Protein AF-A0A2H5ZRC8-F1 (afdb_monomer)

pLDDT: mean 91.73, std 6.36, range [55.38, 98.12]

Solvent-accessible surface area (backbone atoms only — not comparable to full-atom values): 7165 Å² total; per-residue (Å²): 131,63,89,90,54,80,50,73,69,53,51,44,28,71,77,65,77,42,81,84,64,65,44,69,44,55,41,49,52,28,49,48,40,50,60,70,73,48,54,81,68,90,79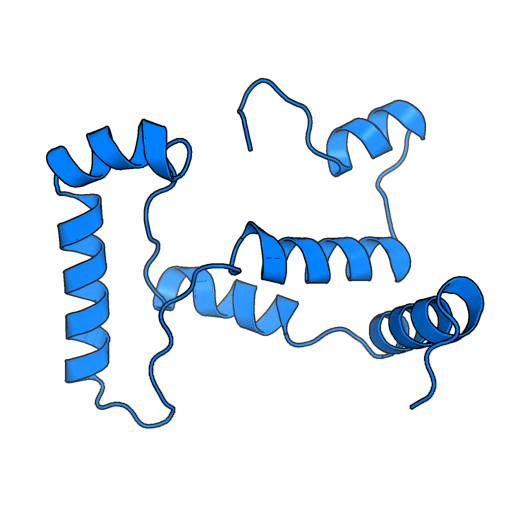,79,66,88,87,62,55,68,70,60,55,49,52,51,40,54,49,46,55,51,50,62,68,32,66,69,51,52,60,51,20,44,76,76,61,68,50,61,70,84,77,45,61,90,81,41,47,70,60,52,56,53,44,76,54,69,53,70,63,27,51,48,50,53,54,47,47,36,36,75,77,64,67,52,84,133

Foldseek 3Di:
DPVPDDDPQRVCCVVPVDGDDDLVVLLVVLVCCCCPVVVDDDDDDPPPPPVVLVVVQVVLVVLQVDPVSQVVCCVVVVRDGDDRCVVCVVVNVSSVDRDPRNVVVVVCCCCPVVVDDD

Mean predicted aligned error: 4.69 Å

Secondary structure (DSSP, 8-state):
--TTSPPHHHHHHHHHSS---HHHHHHHHHHHIIIIISSS-PPPPTT--HHHHHHHHHHHHHHHH-HHHHHHHHHHTSSPPP--HHHHHHHHHHHT---HHHHHHHHHHHHHHH----

Radius of gyration: 18.15 Å; Cα contacts (8 Å, |Δi|>4): 72; chains: 1; bounding box: 45×29×48 Å

Sequence (118 aa):
MVPDLPSVFEVYRELYGSRPAGPRWRAYEAAAALTFTYGLTWWAPEGVPEAALRALYEAVDRIVGDPEFRERAKSVTGGYLLRRGDQVEAGVRKAMRPTLDVKKWIADLLREKYNVRF

Structure (mmCIF, N/CA/C/O backbone):
data_AF-A0A2H5ZRC8-F1
#
_entry.id   AF-A0A2H5ZRC8-F1
#
loop_
_atom_site.group_PDB
_atom_site.id
_atom_site.type_symbol
_atom_site.label_atom_id
_atom_site.label_alt_id
_atom_site.label_comp_id
_atom_site.label_asym_id
_atom_site.label_entity_id
_atom_site.label_seq_id
_atom_site.pdbx_PDB_ins_code
_atom_site.Cartn_x
_atom_site.Cartn_y
_atom_site.Cartn_z
_atom_site.occupancy
_atom_site.B_iso_or_equiv
_atom_site.auth_seq_id
_atom_site.auth_comp_id
_atom_site.auth_asym_id
_atom_site.auth_atom_id
_atom_site.pdbx_PDB_model_num
ATOM 1 N N . MET A 1 1 ? 7.015 6.842 3.096 1.00 55.38 1 MET A N 1
ATOM 2 C CA . MET A 1 1 ? 7.858 6.924 4.298 1.00 55.38 1 MET A CA 1
ATOM 3 C C . MET A 1 1 ? 9.099 7.746 4.015 1.00 55.38 1 MET A C 1
ATOM 5 O O . MET A 1 1 ? 10.014 7.287 3.348 1.00 55.38 1 MET A O 1
ATOM 9 N N . VAL A 1 2 ? 9.091 8.990 4.487 1.00 62.41 2 VAL A N 1
ATOM 10 C CA . VAL A 1 2 ? 10.333 9.744 4.675 1.00 62.41 2 VAL A CA 1
ATOM 11 C C . VAL A 1 2 ? 11.126 8.968 5.737 1.00 62.41 2 VAL A C 1
ATOM 13 O O . VAL A 1 2 ? 10.552 8.753 6.804 1.00 62.41 2 VAL A O 1
ATOM 16 N N . PRO A 1 3 ? 12.345 8.470 5.455 1.00 65.19 3 PRO A N 1
ATOM 17 C CA . PRO A 1 3 ? 13.062 7.548 6.347 1.00 65.19 3 PRO A CA 1
ATOM 18 C C . PRO A 1 3 ? 13.271 8.087 7.765 1.00 65.19 3 PRO A C 1
ATOM 20 O O . PRO A 1 3 ? 13.302 7.313 8.714 1.00 65.19 3 PRO A O 1
ATOM 23 N N . ASP A 1 4 ? 13.360 9.410 7.893 1.00 81.00 4 ASP A N 1
ATOM 24 C CA . ASP A 1 4 ? 13.647 10.094 9.154 1.00 81.00 4 ASP A CA 1
ATOM 25 C C . ASP A 1 4 ? 12.393 10.375 9.997 1.00 81.00 4 ASP A C 1
ATOM 27 O O . ASP A 1 4 ? 12.496 10.882 11.113 1.00 81.00 4 ASP A O 1
ATOM 31 N N . LEU A 1 5 ? 11.197 10.072 9.477 1.00 83.75 5 LEU A N 1
ATOM 32 C CA . LEU A 1 5 ? 9.942 10.255 10.202 1.00 83.75 5 LEU A CA 1
ATOM 33 C C . LEU A 1 5 ? 9.410 8.919 10.725 1.00 83.75 5 LEU A C 1
ATOM 35 O O . LEU A 1 5 ? 9.312 7.959 9.952 1.00 83.75 5 LEU A O 1
ATOM 39 N N . PRO A 1 6 ? 8.979 8.858 11.999 1.00 89.19 6 PRO A N 1
ATOM 40 C CA . PRO A 1 6 ? 8.398 7.645 12.542 1.00 89.19 6 PRO A CA 1
ATOM 41 C C . PRO A 1 6 ? 7.080 7.325 11.833 1.00 89.19 6 PRO A C 1
ATOM 43 O O . PRO A 1 6 ? 6.270 8.194 11.494 1.00 89.19 6 PRO A O 1
ATOM 46 N N . SER A 1 7 ? 6.840 6.039 11.627 1.00 89.31 7 SER A N 1
ATOM 47 C CA . SER A 1 7 ? 5.552 5.531 11.182 1.00 89.31 7 SER A CA 1
ATOM 48 C C . SER A 1 7 ? 4.471 5.769 12.236 1.00 89.31 7 SER A C 1
ATOM 50 O O . SER A 1 7 ? 4.738 5.839 13.435 1.00 89.31 7 SER A O 1
ATOM 52 N N . VAL A 1 8 ? 3.206 5.777 11.810 1.00 91.44 8 VAL A N 1
ATOM 53 C CA . VAL A 1 8 ? 2.069 5.826 12.748 1.00 91.44 8 VAL A CA 1
ATOM 54 C C . VAL A 1 8 ? 2.111 4.662 13.747 1.00 91.44 8 VAL A C 1
ATOM 56 O O . VAL A 1 8 ? 1.721 4.827 14.898 1.00 91.44 8 VAL A O 1
ATOM 59 N N . PHE A 1 9 ? 2.627 3.498 13.339 1.00 92.88 9 PHE A N 1
ATOM 60 C CA . PHE A 1 9 ? 2.826 2.354 14.229 1.00 92.88 9 PHE A CA 1
ATOM 61 C C . PHE A 1 9 ? 3.886 2.629 15.307 1.00 92.88 9 PHE A C 1
ATOM 63 O O . PHE A 1 9 ? 3.692 2.266 16.466 1.00 92.88 9 PHE A O 1
ATOM 70 N N . GLU A 1 10 ? 5.004 3.258 14.944 1.00 93.75 10 GLU A N 1
ATOM 71 C CA . GLU A 1 10 ? 6.067 3.623 15.887 1.00 93.75 10 GLU A CA 1
ATOM 72 C C . GLU A 1 10 ? 5.599 4.686 16.870 1.00 93.75 10 GLU A C 1
ATOM 74 O O . GLU A 1 10 ? 5.705 4.454 18.071 1.00 93.75 10 GLU A O 1
ATOM 79 N N . VAL A 1 11 ? 4.966 5.756 16.379 1.00 95.06 11 VAL A N 1
ATOM 80 C CA . VAL A 1 11 ? 4.377 6.794 17.237 1.00 95.06 11 VAL A CA 1
ATOM 81 C C . VAL A 1 11 ? 3.333 6.195 18.183 1.00 95.06 11 VAL A C 1
ATOM 83 O O . VAL A 1 11 ? 3.317 6.516 19.366 1.00 95.06 11 VAL A O 1
ATOM 86 N N . TYR A 1 12 ? 2.481 5.274 17.712 1.00 95.31 12 TYR A N 1
ATOM 87 C CA . TYR A 1 12 ? 1.514 4.603 18.587 1.00 95.31 12 TYR A CA 1
ATOM 88 C C . TYR A 1 12 ? 2.211 3.825 19.711 1.00 95.31 12 TYR A C 1
ATOM 90 O O . TYR A 1 12 ? 1.809 3.918 20.869 1.00 95.31 12 TYR A O 1
ATOM 98 N N . ARG A 1 13 ? 3.258 3.056 19.392 1.00 96.06 13 ARG A N 1
ATOM 99 C CA . ARG A 1 13 ? 4.002 2.303 20.412 1.00 96.06 13 ARG A CA 1
ATOM 100 C C . ARG A 1 13 ? 4.684 3.220 21.417 1.00 96.06 13 ARG A C 1
ATOM 102 O O . ARG A 1 13 ? 4.681 2.892 22.598 1.00 96.06 13 ARG A O 1
ATOM 109 N N . GLU A 1 14 ? 5.247 4.333 20.960 1.00 95.94 14 GLU A N 1
ATOM 110 C CA . GLU A 1 14 ? 5.887 5.326 21.823 1.00 95.94 14 GLU A CA 1
ATOM 111 C C . GLU A 1 14 ? 4.878 5.959 22.791 1.00 95.94 14 GLU A C 1
ATOM 113 O O . GLU A 1 14 ? 5.132 6.018 23.991 1.00 95.94 14 GLU A O 1
ATOM 118 N N . LEU A 1 15 ? 3.697 6.346 22.297 1.00 96.62 15 LEU A N 1
ATOM 119 C CA . LEU A 1 15 ? 2.666 7.005 23.104 1.00 96.62 15 LEU A CA 1
ATOM 120 C C . LEU A 1 15 ? 1.929 6.064 24.069 1.00 96.62 15 LEU A C 1
ATOM 122 O O . LEU A 1 15 ? 1.513 6.496 25.142 1.00 96.62 15 LEU A O 1
ATOM 126 N N . TYR A 1 16 ? 1.721 4.800 23.689 1.00 95.19 16 TYR A N 1
ATOM 127 C CA . TYR A 1 16 ? 0.843 3.875 24.423 1.00 95.19 16 TYR A CA 1
ATOM 128 C C . TYR A 1 16 ? 1.560 2.656 25.016 1.00 95.19 16 TYR A C 1
ATOM 130 O O . TYR A 1 16 ? 0.908 1.797 25.613 1.00 95.19 16 TYR A O 1
ATOM 138 N N . GLY A 1 17 ? 2.875 2.520 24.816 1.00 96.44 17 GLY A N 1
ATOM 139 C CA . GLY A 1 17 ? 3.684 1.415 25.348 1.00 96.44 17 GLY A CA 1
ATOM 140 C C . GLY A 1 17 ? 3.296 0.020 24.837 1.00 96.44 17 GLY A C 1
ATOM 141 O O . GLY A 1 17 ? 3.762 -0.989 25.360 1.00 96.44 17 GLY A O 1
ATOM 142 N N . SER A 1 18 ? 2.424 -0.069 23.830 1.00 95.38 18 SER A N 1
ATOM 143 C CA . SER A 1 18 ? 1.866 -1.325 23.329 1.00 95.38 18 SER A CA 1
ATOM 144 C C . SER A 1 18 ? 1.668 -1.281 21.818 1.00 95.38 18 SER A C 1
ATOM 146 O O . SER A 1 18 ? 1.580 -0.218 21.203 1.00 95.38 18 SER A O 1
ATOM 148 N N . ARG A 1 19 ? 1.635 -2.459 21.185 1.00 94.81 19 ARG A N 1
ATOM 149 C CA . ARG A 1 19 ? 1.347 -2.551 19.749 1.00 94.81 19 ARG A CA 1
ATOM 150 C C . ARG A 1 19 ? -0.137 -2.246 19.525 1.00 94.81 19 ARG A C 1
ATOM 152 O O . ARG A 1 19 ? -0.966 -2.814 20.238 1.00 94.81 19 ARG A O 1
ATOM 159 N N . PRO A 1 20 ? -0.489 -1.423 18.525 1.00 94.81 20 PRO A N 1
ATOM 160 C CA . PRO A 1 20 ? -1.883 -1.229 18.175 1.00 94.81 20 PRO A CA 1
ATOM 161 C C . PRO A 1 20 ? -2.499 -2.550 17.702 1.00 94.81 20 PRO A C 1
ATOM 163 O O . PRO A 1 20 ? -1.838 -3.383 17.074 1.00 94.81 20 PRO A O 1
ATOM 166 N N . ALA A 1 21 ? -3.772 -2.752 18.029 1.00 93.25 21 ALA A N 1
ATOM 167 C CA . ALA A 1 21 ? -4.482 -3.993 17.760 1.00 93.25 21 ALA A CA 1
ATOM 168 C C . ALA A 1 21 ? -5.981 -3.752 17.528 1.00 93.25 21 ALA A C 1
ATOM 170 O O . ALA A 1 21 ? -6.500 -2.643 17.671 1.00 93.25 21 ALA A O 1
ATOM 171 N N . GLY A 1 22 ? -6.687 -4.827 17.175 1.00 93.69 22 GLY A N 1
ATOM 172 C CA . GLY A 1 22 ? -8.138 -4.823 17.020 1.00 93.69 22 GLY A CA 1
ATOM 173 C C . GLY A 1 22 ? -8.640 -4.245 15.689 1.00 93.69 22 GLY A C 1
ATOM 174 O O . GLY A 1 22 ? -7.850 -3.883 14.810 1.00 93.69 22 GLY A O 1
ATOM 175 N N . PRO A 1 23 ? -9.972 -4.179 15.516 1.00 93.19 23 PRO A N 1
ATOM 176 C CA . PRO A 1 23 ? -10.604 -3.818 14.247 1.00 93.19 23 PRO A CA 1
ATOM 177 C C . PRO A 1 23 ? -10.274 -2.394 13.794 1.00 93.19 23 PRO A C 1
ATOM 179 O O . PRO A 1 23 ? -10.082 -2.174 12.604 1.00 93.19 23 PRO A O 1
ATOM 182 N N . ARG A 1 24 ? -10.131 -1.442 14.726 1.00 92.44 24 ARG A N 1
ATOM 183 C CA . ARG A 1 24 ? -9.756 -0.054 14.415 1.00 92.44 24 ARG A CA 1
ATOM 184 C C . ARG A 1 24 ? -8.373 0.045 13.774 1.00 92.44 24 ARG A C 1
ATOM 186 O O . ARG A 1 24 ? -8.220 0.729 12.768 1.00 92.44 24 ARG A O 1
ATOM 193 N N . TRP A 1 25 ? -7.375 -0.629 14.348 1.00 94.75 25 TRP A N 1
ATOM 194 C CA . TRP A 1 25 ? -6.028 -0.634 13.779 1.00 94.75 25 TRP A CA 1
ATOM 195 C C . TRP A 1 25 ? -6.006 -1.334 12.421 1.00 94.75 25 TRP A C 1
ATOM 197 O O . TRP A 1 25 ? -5.501 -0.774 11.455 1.00 94.75 25 TRP A O 1
ATOM 207 N N . ARG A 1 26 ? -6.650 -2.503 12.313 1.00 93.12 26 ARG A N 1
ATOM 208 C CA . ARG A 1 26 ? -6.755 -3.225 11.036 1.00 93.12 26 ARG A CA 1
ATOM 209 C C . ARG A 1 26 ? -7.472 -2.417 9.952 1.00 93.12 26 ARG A C 1
ATOM 211 O O . ARG A 1 26 ? -7.091 -2.494 8.788 1.00 93.12 26 ARG A O 1
ATOM 218 N N . ALA A 1 27 ? -8.487 -1.633 10.315 1.00 92.00 27 ALA A N 1
ATOM 219 C CA . ALA A 1 27 ? -9.158 -0.727 9.390 1.00 92.00 27 ALA A CA 1
ATOM 220 C C . ALA A 1 27 ? -8.229 0.398 8.915 1.00 92.00 27 ALA A C 1
ATOM 222 O O . ALA A 1 27 ? -8.194 0.693 7.722 1.00 92.00 27 ALA A O 1
ATOM 223 N N . TYR A 1 28 ? -7.447 0.988 9.827 1.00 92.12 28 TYR A N 1
ATOM 224 C CA . TYR A 1 28 ? -6.416 1.964 9.475 1.00 92.12 28 TYR A CA 1
ATOM 225 C C . TYR A 1 28 ? -5.365 1.362 8.530 1.00 92.12 28 TYR A C 1
ATOM 227 O O . TYR A 1 28 ? -5.077 1.961 7.499 1.00 92.12 28 TYR A O 1
ATOM 235 N N . GLU A 1 29 ? -4.839 0.170 8.826 1.00 90.75 29 GLU A N 1
ATOM 236 C CA . GLU A 1 29 ? -3.862 -0.513 7.968 1.00 90.75 29 GLU A CA 1
ATOM 237 C C . GLU A 1 29 ? -4.420 -0.791 6.570 1.00 90.75 29 GLU A C 1
ATOM 239 O O . GLU A 1 29 ? -3.743 -0.533 5.576 1.00 90.75 29 GLU A O 1
ATOM 244 N N . ALA A 1 30 ? -5.659 -1.287 6.481 1.00 89.06 30 ALA A N 1
ATOM 245 C CA . ALA A 1 30 ? -6.312 -1.549 5.202 1.00 89.06 30 ALA A CA 1
ATOM 246 C C . ALA A 1 30 ? -6.491 -0.259 4.389 1.00 89.06 30 ALA A C 1
ATOM 248 O O . ALA A 1 30 ? -6.131 -0.222 3.213 1.00 89.06 30 ALA A O 1
ATOM 249 N N . ALA A 1 31 ? -6.982 0.812 5.021 1.00 87.88 31 ALA A N 1
ATOM 250 C CA . ALA A 1 31 ? -7.132 2.108 4.370 1.00 87.88 31 ALA A CA 1
ATOM 251 C C . ALA A 1 31 ? -5.776 2.658 3.908 1.00 87.88 31 ALA A C 1
ATOM 253 O O . ALA A 1 31 ? -5.631 2.998 2.740 1.00 87.88 31 ALA A O 1
ATOM 254 N N . ALA A 1 32 ? -4.766 2.676 4.782 1.00 89.12 32 ALA A N 1
ATOM 255 C CA . ALA A 1 32 ? -3.438 3.186 4.459 1.00 89.12 32 ALA A CA 1
ATOM 256 C C . ALA A 1 32 ? -2.753 2.385 3.340 1.00 89.12 32 ALA A C 1
ATOM 258 O O . ALA A 1 32 ? -2.092 2.963 2.475 1.00 89.12 32 ALA A O 1
ATOM 259 N N . ALA A 1 33 ? -2.935 1.062 3.314 1.00 88.06 33 ALA A N 1
ATOM 260 C CA . ALA A 1 33 ? -2.449 0.229 2.222 1.00 88.06 33 ALA A CA 1
ATOM 261 C C . ALA A 1 33 ? -3.095 0.639 0.890 1.00 88.06 33 ALA A C 1
ATOM 263 O O . ALA A 1 33 ? -2.385 0.871 -0.085 1.00 88.06 33 ALA A O 1
ATOM 264 N N . LEU A 1 34 ? -4.421 0.784 0.846 1.00 85.38 34 LEU A N 1
ATOM 265 C CA . LEU A 1 34 ? -5.141 1.102 -0.390 1.00 85.38 34 LEU A CA 1
ATOM 266 C C . LEU A 1 34 ? -4.941 2.548 -0.859 1.00 85.38 34 LEU A C 1
ATOM 268 O O . LEU A 1 34 ? -4.897 2.775 -2.062 1.00 85.38 34 LEU A O 1
ATOM 272 N N . THR A 1 35 ? -4.792 3.515 0.048 1.00 84.69 35 THR A N 1
ATOM 273 C CA . THR A 1 35 ? -4.665 4.934 -0.324 1.00 84.69 35 THR A CA 1
ATOM 274 C C . THR A 1 35 ? -3.225 5.377 -0.546 1.00 84.69 35 THR A C 1
ATOM 276 O O . THR A 1 35 ? -2.973 6.149 -1.466 1.00 84.69 35 THR A O 1
ATOM 279 N N . PHE A 1 36 ? -2.269 4.893 0.254 1.00 83.00 36 PHE A N 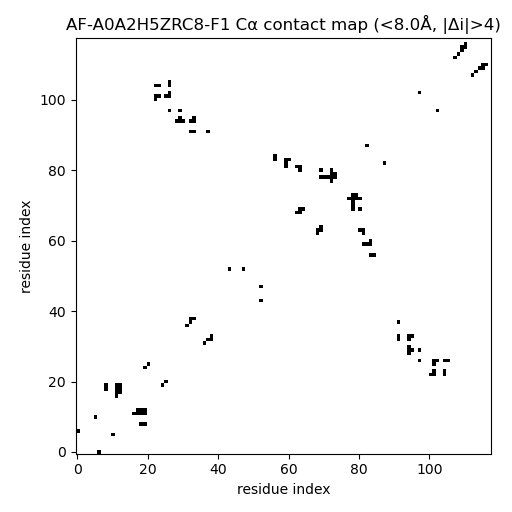1
ATOM 280 C CA . PHE A 1 36 ? -0.870 5.328 0.161 1.00 83.00 36 PHE A CA 1
ATOM 281 C C . PHE A 1 36 ? 0.031 4.314 -0.534 1.00 83.00 36 PHE A C 1
ATOM 283 O O . PHE A 1 36 ? 0.905 4.709 -1.298 1.00 83.00 36 PHE A O 1
ATOM 290 N N . THR A 1 37 ? -0.147 3.015 -0.274 1.00 84.62 37 THR A N 1
ATOM 291 C CA . THR A 1 37 ? 0.754 1.992 -0.843 1.00 84.62 37 THR A CA 1
ATOM 292 C C . THR A 1 37 ? 0.331 1.593 -2.253 1.00 84.62 37 THR A C 1
ATOM 294 O O . THR A 1 37 ? 1.180 1.416 -3.120 1.00 84.62 37 THR A O 1
ATOM 297 N N . TYR A 1 38 ? -0.977 1.470 -2.481 1.00 87.81 38 TYR A N 1
ATOM 298 C CA . TYR A 1 38 ? -1.561 0.998 -3.738 1.00 87.81 38 TYR A CA 1
ATOM 299 C C . TYR A 1 38 ? -2.470 2.038 -4.409 1.00 87.81 38 TYR A C 1
ATOM 301 O O . TYR A 1 38 ? -3.143 1.719 -5.388 1.00 87.81 38 TYR A O 1
ATOM 309 N N . GLY A 1 39 ? -2.481 3.281 -3.915 1.00 83.94 39 GLY A N 1
ATOM 310 C CA . GLY A 1 39 ? -3.351 4.345 -4.432 1.00 83.94 39 GLY A CA 1
ATOM 311 C C . GLY A 1 39 ? -3.059 4.727 -5.885 1.00 83.94 39 GLY A C 1
ATOM 312 O O . GLY A 1 39 ? -3.946 5.201 -6.587 1.00 83.94 39 GLY A O 1
ATOM 313 N N . LEU A 1 40 ? -1.836 4.464 -6.353 1.00 87.62 40 LEU A N 1
ATOM 314 C CA . LEU A 1 40 ? -1.416 4.618 -7.744 1.00 87.62 40 LEU A CA 1
ATOM 315 C C . LEU A 1 40 ? -0.999 3.249 -8.286 1.00 87.62 40 LEU A C 1
ATOM 317 O O . LEU A 1 40 ? 0.149 2.836 -8.139 1.00 87.62 40 LEU A O 1
ATOM 321 N N . THR A 1 41 ? -1.951 2.536 -8.886 1.00 89.25 41 THR A N 1
ATOM 322 C CA . THR A 1 41 ? -1.738 1.186 -9.423 1.00 89.25 41 THR A CA 1
ATOM 323 C C . THR A 1 41 ? -2.247 1.102 -10.857 1.00 89.25 41 THR A C 1
ATOM 325 O O . THR A 1 41 ? -3.339 1.579 -11.164 1.00 89.25 41 THR A O 1
ATOM 328 N N . TRP A 1 42 ? -1.470 0.464 -11.733 1.00 91.19 42 TRP A N 1
ATOM 329 C CA . TRP A 1 42 ? -1.948 0.037 -13.046 1.00 91.19 42 TRP A CA 1
ATOM 330 C C . TRP A 1 42 ? -2.630 -1.319 -12.922 1.00 91.19 42 TRP A C 1
ATOM 332 O O . TRP A 1 42 ? -2.020 -2.290 -12.476 1.00 91.19 42 TRP A O 1
ATOM 342 N N . TRP A 1 43 ? -3.897 -1.377 -13.319 1.00 90.62 43 TRP A N 1
ATOM 343 C CA . TRP A 1 43 ? -4.697 -2.593 -13.263 1.00 90.62 43 TRP A CA 1
ATOM 344 C C . TRP A 1 43 ? -4.807 -3.213 -14.650 1.00 90.62 43 TRP A C 1
ATOM 346 O O . TRP A 1 43 ? -5.147 -2.529 -15.614 1.00 90.62 43 TRP A O 1
ATOM 356 N N . ALA A 1 44 ? -4.554 -4.516 -14.736 1.00 92.31 44 ALA A N 1
ATOM 357 C CA . ALA A 1 44 ? -4.931 -5.307 -15.896 1.00 92.31 44 ALA A CA 1
ATOM 358 C C . ALA A 1 44 ? -6.329 -5.909 -15.665 1.00 92.31 44 ALA A C 1
ATOM 360 O O . ALA A 1 44 ? -6.640 -6.289 -14.530 1.00 92.31 44 ALA A O 1
ATOM 361 N N . PRO A 1 45 ? -7.179 -5.996 -16.702 1.00 92.56 45 PRO A N 1
ATOM 362 C CA . PRO A 1 45 ? -8.477 -6.643 -16.580 1.00 92.56 45 PRO A CA 1
ATOM 363 C C . PRO A 1 45 ? -8.321 -8.143 -16.314 1.00 92.56 45 PRO A C 1
ATOM 365 O O . PRO A 1 45 ? -7.319 -8.769 -16.675 1.00 92.56 45 PRO A O 1
ATOM 368 N N . GLU A 1 46 ? -9.349 -8.730 -15.709 1.00 91.94 46 GLU A N 1
ATOM 369 C CA . GLU A 1 46 ? -9.445 -10.180 -15.578 1.00 91.94 46 GLU A CA 1
ATOM 370 C C . GLU A 1 46 ? -9.432 -10.848 -16.963 1.00 91.94 46 GLU A C 1
ATOM 372 O O . GLU A 1 46 ? -10.010 -10.336 -17.921 1.00 91.94 46 GLU A O 1
ATOM 377 N N . GLY A 1 47 ? -8.737 -11.982 -17.077 1.00 93.88 47 GLY A N 1
ATOM 378 C CA . GLY A 1 47 ? -8.618 -12.720 -18.337 1.00 93.88 47 GLY A CA 1
ATOM 379 C C . GLY A 1 47 ? -7.621 -12.138 -19.344 1.00 93.88 47 GLY A C 1
ATOM 380 O O . GLY A 1 47 ? -7.563 -12.624 -20.473 1.00 93.88 47 GLY A O 1
ATOM 381 N N . VAL A 1 48 ? -6.820 -11.129 -18.968 1.00 94.88 48 VAL A N 1
ATOM 382 C CA . VAL A 1 48 ? -5.724 -10.642 -19.821 1.00 94.88 48 VAL A CA 1
ATOM 383 C C . VAL A 1 48 ? -4.802 -11.808 -20.230 1.00 94.88 48 VAL A C 1
ATOM 385 O O . VAL A 1 48 ? -4.445 -12.628 -19.377 1.00 94.88 48 VAL A O 1
ATOM 388 N N . PRO A 1 49 ? -4.389 -11.915 -21.509 1.00 97.31 49 PRO A N 1
ATOM 389 C CA . PRO A 1 49 ? -3.453 -12.953 -21.921 1.00 97.31 49 PRO A CA 1
ATOM 390 C C . PRO A 1 49 ? -2.150 -12.882 -21.121 1.00 97.31 49 PRO A C 1
ATOM 392 O O . PRO A 1 49 ? -1.591 -11.801 -20.929 1.00 97.31 49 PRO A O 1
ATOM 395 N N . GLU A 1 50 ? -1.617 -14.036 -20.716 1.00 95.62 50 GLU A N 1
ATOM 396 C CA . GLU A 1 50 ? -0.388 -14.118 -19.911 1.00 95.62 50 GLU A CA 1
ATOM 397 C C . GLU A 1 50 ? 0.790 -13.380 -20.570 1.00 95.62 50 GLU A C 1
ATOM 399 O O . GLU A 1 50 ? 1.577 -12.718 -19.897 1.00 95.62 50 GLU A O 1
ATOM 404 N N . ALA A 1 51 ? 0.884 -13.429 -21.902 1.00 96.88 51 ALA A N 1
ATOM 405 C CA . ALA A 1 51 ? 1.897 -12.697 -22.659 1.00 96.88 51 ALA A CA 1
ATOM 406 C C . ALA A 1 51 ? 1.790 -11.170 -22.481 1.00 96.88 51 ALA A C 1
ATOM 408 O O . ALA A 1 51 ? 2.808 -10.500 -22.331 1.00 96.88 51 ALA A O 1
ATOM 409 N N . ALA A 1 52 ? 0.574 -10.619 -22.443 1.00 96.25 52 ALA A N 1
ATOM 410 C CA . ALA A 1 52 ? 0.364 -9.193 -22.210 1.00 96.25 52 ALA A CA 1
ATOM 411 C C . ALA A 1 52 ? 0.669 -8.807 -20.752 1.00 96.25 52 ALA A C 1
ATOM 413 O O . ALA A 1 52 ? 1.254 -7.753 -20.506 1.00 96.25 52 ALA A O 1
ATOM 414 N N . LEU A 1 53 ? 0.351 -9.681 -19.788 1.00 95.62 53 LEU A N 1
ATOM 415 C CA . LEU A 1 53 ? 0.722 -9.468 -18.387 1.00 95.62 53 LEU A CA 1
ATOM 416 C C . LEU A 1 53 ? 2.248 -9.474 -18.197 1.00 95.62 53 LEU A C 1
ATOM 418 O O . LEU A 1 53 ? 2.788 -8.591 -17.531 1.00 95.62 53 LEU A O 1
ATOM 422 N N . ARG A 1 54 ? 2.954 -10.409 -18.848 1.00 96.31 54 ARG A N 1
ATOM 423 C CA . ARG A 1 54 ? 4.425 -10.436 -18.879 1.00 96.31 54 ARG A CA 1
ATOM 424 C C . ARG A 1 54 ? 5.014 -9.166 -19.490 1.00 96.31 54 ARG A C 1
ATOM 426 O O . ARG A 1 54 ? 5.925 -8.590 -18.906 1.00 96.31 54 ARG A O 1
ATOM 433 N N . ALA A 1 55 ? 4.453 -8.673 -20.594 1.00 96.62 55 ALA A N 1
ATOM 434 C CA . ALA A 1 55 ? 4.910 -7.426 -21.205 1.00 96.62 55 ALA A CA 1
ATOM 435 C C . ALA A 1 55 ? 4.768 -6.218 -20.256 1.00 96.62 55 ALA A C 1
ATOM 437 O O . ALA A 1 55 ? 5.641 -5.349 -20.227 1.00 96.62 55 ALA A O 1
ATOM 438 N N . LEU A 1 56 ? 3.704 -6.172 -19.442 1.00 95.62 56 LEU A N 1
ATOM 439 C CA . LEU A 1 56 ? 3.527 -5.132 -18.424 1.00 95.62 56 LEU A CA 1
ATOM 440 C C . LEU A 1 56 ? 4.583 -5.238 -17.311 1.00 95.62 56 LEU A C 1
ATOM 442 O O . LEU A 1 56 ? 5.129 -4.223 -16.882 1.00 95.62 56 LEU A O 1
ATOM 446 N N . TYR A 1 57 ? 4.908 -6.454 -16.870 1.00 96.3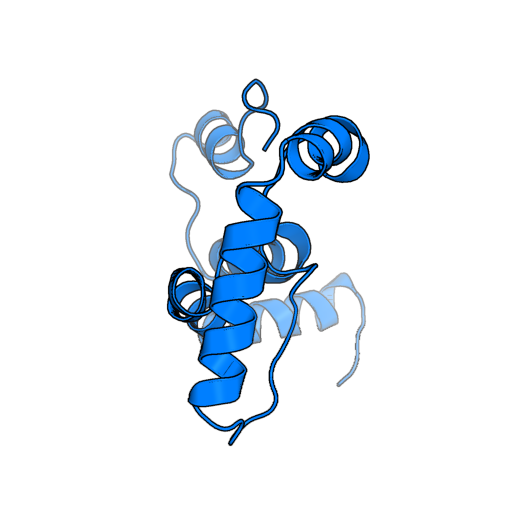8 57 TYR A N 1
ATOM 447 C CA . TYR A 1 57 ? 5.967 -6.711 -15.888 1.00 96.38 57 TYR A CA 1
ATOM 448 C C . TYR A 1 57 ? 7.345 -6.282 -16.398 1.00 96.38 57 TYR A C 1
ATOM 450 O O . TYR A 1 57 ? 8.053 -5.552 -15.708 1.00 96.38 57 TYR A O 1
ATOM 458 N N . GLU A 1 58 ? 7.686 -6.640 -17.633 1.00 97.50 58 GLU A N 1
ATOM 459 C CA . GLU A 1 58 ? 8.930 -6.217 -18.282 1.00 97.50 58 GLU A CA 1
ATOM 460 C C . GLU A 1 58 ? 8.994 -4.699 -18.490 1.00 97.50 58 GLU A C 1
ATOM 462 O O . GLU A 1 58 ? 10.068 -4.101 -18.425 1.00 97.50 58 GLU A O 1
ATOM 467 N N . ALA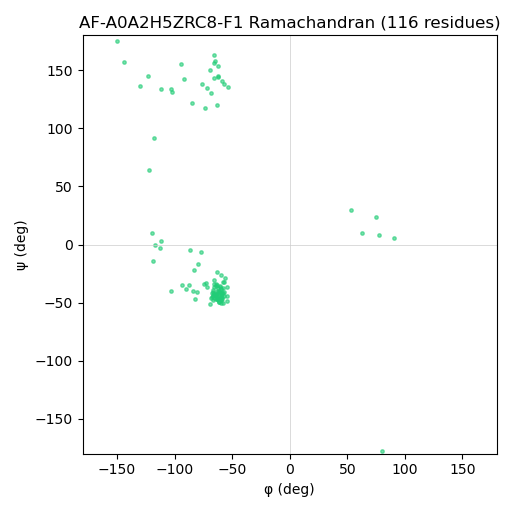 A 1 59 ? 7.858 -4.048 -18.758 1.00 96.88 59 ALA A N 1
ATOM 468 C CA . ALA A 1 59 ? 7.793 -2.593 -18.837 1.00 96.88 59 ALA A CA 1
ATOM 469 C C . ALA A 1 59 ? 8.092 -1.948 -17.478 1.00 96.88 59 ALA A C 1
ATOM 471 O O . ALA A 1 59 ? 8.878 -1.005 -17.422 1.00 96.88 59 ALA A O 1
ATOM 472 N N . VAL A 1 60 ? 7.528 -2.478 -16.387 1.00 96.75 60 VAL A N 1
ATOM 473 C CA . VAL A 1 60 ? 7.843 -2.018 -15.027 1.00 96.75 60 VAL A CA 1
ATOM 474 C C . VAL A 1 60 ? 9.334 -2.180 -14.731 1.00 96.75 60 VAL A C 1
ATOM 476 O O . VAL A 1 60 ? 9.956 -1.217 -14.289 1.00 96.75 60 VAL A O 1
ATOM 479 N N . ASP A 1 61 ? 9.927 -3.336 -15.036 1.00 97.75 61 ASP A N 1
ATOM 480 C CA . ASP A 1 61 ? 11.359 -3.577 -14.809 1.00 97.75 61 ASP A CA 1
ATOM 481 C C . ASP A 1 61 ? 12.238 -2.583 -15.592 1.00 97.75 61 ASP A C 1
ATOM 483 O O . ASP A 1 61 ? 13.181 -2.012 -15.038 1.00 97.75 61 ASP A O 1
ATOM 487 N N . ARG A 1 62 ? 11.886 -2.290 -16.852 1.00 98.12 62 ARG A N 1
ATOM 488 C CA . ARG A 1 62 ? 12.578 -1.275 -17.667 1.00 98.12 62 ARG A CA 1
ATOM 489 C C . ARG A 1 62 ? 12.446 0.135 -17.094 1.00 98.12 62 ARG A C 1
ATOM 491 O O . ARG A 1 62 ? 13.442 0.845 -17.029 1.00 98.12 62 ARG A O 1
ATOM 498 N N . ILE A 1 63 ? 11.253 0.529 -16.646 1.00 96.00 63 ILE A N 1
ATOM 499 C CA . ILE A 1 63 ? 11.016 1.851 -16.041 1.00 96.00 63 ILE A CA 1
ATOM 500 C C . ILE A 1 63 ? 11.826 2.007 -14.749 1.00 96.00 63 ILE A C 1
ATOM 502 O O . ILE A 1 63 ? 12.458 3.033 -14.523 1.00 96.00 63 ILE A O 1
ATOM 506 N N . VAL A 1 64 ? 11.843 0.981 -13.899 1.00 95.38 64 VAL A N 1
ATOM 507 C CA . VAL A 1 64 ? 12.587 0.987 -12.628 1.00 95.38 64 VAL A CA 1
ATOM 508 C C . VAL A 1 64 ? 14.107 1.037 -12.852 1.00 95.38 64 VAL A C 1
ATOM 510 O O . VAL A 1 64 ? 14.838 1.598 -12.022 1.00 95.38 64 VAL A O 1
ATOM 513 N N . GLY A 1 65 ? 14.577 0.456 -13.960 1.00 96.62 65 GLY A N 1
ATOM 514 C CA . GLY A 1 65 ? 15.971 0.481 -14.399 1.00 96.62 65 GLY A CA 1
ATOM 515 C C . GLY A 1 65 ? 16.411 1.776 -15.091 1.00 96.62 65 GLY A C 1
ATOM 516 O O . GLY A 1 65 ? 17.613 2.012 -15.182 1.00 96.62 65 GLY A O 1
ATOM 517 N N . ASP A 1 66 ? 15.482 2.621 -15.542 1.00 97.81 66 ASP A N 1
ATOM 518 C CA . ASP A 1 66 ? 15.780 3.867 -16.254 1.00 97.81 66 ASP A CA 1
ATOM 519 C C . ASP A 1 66 ? 16.326 4.953 -15.295 1.00 97.81 66 ASP A C 1
ATOM 521 O O . ASP A 1 66 ? 15.610 5.394 -14.384 1.00 97.81 66 ASP A O 1
ATOM 525 N N . PRO A 1 67 ? 17.577 5.427 -15.476 1.00 96.88 67 PRO A N 1
ATOM 526 C CA . PRO A 1 67 ? 18.152 6.484 -14.646 1.00 96.88 67 PRO A CA 1
ATOM 527 C C . PRO A 1 67 ? 17.345 7.788 -14.656 1.00 96.88 67 PRO A C 1
ATOM 529 O O . PRO A 1 67 ? 17.216 8.424 -13.611 1.00 96.88 67 PRO A O 1
ATOM 532 N N . GLU A 1 68 ? 16.762 8.178 -15.794 1.00 96.31 68 GLU A N 1
ATOM 533 C CA . GLU A 1 68 ? 15.970 9.408 -15.901 1.00 96.31 68 GLU A CA 1
ATOM 534 C C . GLU A 1 68 ? 14.677 9.290 -15.087 1.00 96.31 68 GLU A C 1
ATOM 536 O O . GLU A 1 68 ? 14.287 10.220 -14.371 1.00 96.31 68 GLU A O 1
ATOM 541 N N . PHE A 1 69 ? 14.019 8.127 -15.145 1.00 94.94 69 PHE A N 1
ATOM 542 C CA . PHE A 1 69 ? 12.860 7.847 -14.302 1.00 94.94 69 PHE A CA 1
ATOM 543 C C . PHE A 1 69 ? 13.224 7.928 -12.818 1.00 94.94 69 PHE A C 1
ATOM 545 O O . PHE A 1 69 ? 12.523 8.587 -12.052 1.00 94.94 69 PHE A O 1
ATOM 552 N N . ARG A 1 70 ? 14.336 7.309 -12.409 1.00 94.50 70 ARG A N 1
ATOM 553 C CA . ARG A 1 70 ? 14.783 7.296 -11.007 1.00 94.50 70 ARG A CA 1
ATOM 554 C C . ARG A 1 70 ? 15.087 8.694 -10.480 1.00 94.50 70 ARG A C 1
ATOM 556 O O . ARG A 1 70 ? 14.713 9.003 -9.350 1.00 94.50 70 ARG A O 1
ATOM 563 N N . GLU A 1 71 ? 15.726 9.543 -11.282 1.00 95.12 71 GLU A N 1
ATOM 564 C CA . GLU A 1 71 ? 15.996 10.928 -10.888 1.00 95.12 71 GLU A CA 1
ATOM 565 C C . GLU A 1 71 ? 14.705 11.745 -10.772 1.00 95.12 71 GLU A C 1
ATOM 567 O O . GLU A 1 71 ? 14.487 12.404 -9.754 1.00 95.12 71 GLU A O 1
ATOM 572 N N . ARG A 1 72 ? 13.788 11.638 -11.742 1.00 93.62 72 ARG A N 1
ATOM 573 C CA . ARG A 1 72 ? 12.490 12.333 -11.670 1.00 93.62 72 ARG A CA 1
ATOM 574 C C . ARG A 1 72 ? 11.600 11.821 -10.540 1.00 93.62 72 ARG A C 1
ATOM 576 O O . ARG A 1 72 ? 10.883 12.606 -9.923 1.00 93.62 72 ARG A O 1
ATOM 583 N N . ALA A 1 73 ? 11.657 10.530 -10.220 1.00 91.12 73 ALA A N 1
ATOM 584 C CA . ALA A 1 73 ? 10.881 9.951 -9.129 1.00 91.12 73 ALA A CA 1
ATOM 585 C C . ALA A 1 73 ? 11.189 10.635 -7.789 1.00 91.12 73 ALA A C 1
ATOM 587 O O . ALA A 1 73 ? 10.282 10.801 -6.976 1.00 91.12 73 ALA A O 1
ATOM 588 N N . LYS A 1 74 ? 12.423 11.111 -7.560 1.00 91.56 74 LYS A N 1
ATOM 589 C CA . LYS A 1 74 ? 12.792 11.823 -6.323 1.00 91.56 74 LYS A CA 1
ATOM 590 C C . LYS A 1 74 ? 11.915 13.048 -6.065 1.00 91.56 74 LYS A C 1
ATOM 592 O O . LYS A 1 74 ? 11.508 13.252 -4.927 1.00 91.56 74 LYS A O 1
ATOM 597 N N . SER A 1 75 ? 11.595 13.828 -7.098 1.00 89.50 75 SER A N 1
ATOM 598 C CA . SER A 1 75 ? 10.752 15.022 -6.958 1.00 89.50 75 SER A CA 1
ATOM 599 C C . SER A 1 75 ? 9.260 14.722 -7.086 1.00 89.50 75 SER A C 1
ATOM 601 O O . SER A 1 75 ? 8.459 15.345 -6.395 1.00 89.50 75 SER A O 1
ATOM 603 N N . VAL A 1 76 ? 8.875 13.766 -7.938 1.00 87.19 76 VAL A N 1
ATOM 604 C CA . VAL A 1 76 ? 7.459 13.477 -8.225 1.00 87.19 76 VAL A CA 1
ATOM 605 C C . VAL A 1 76 ? 6.832 12.569 -7.171 1.00 87.19 76 VAL A C 1
ATOM 607 O O . VAL A 1 76 ? 5.727 12.832 -6.705 1.00 87.19 76 VAL A O 1
ATOM 610 N N . THR A 1 77 ? 7.517 11.489 -6.798 1.00 83.88 77 THR A N 1
ATOM 611 C CA . THR A 1 77 ? 6.999 10.488 -5.857 1.00 83.88 77 THR A CA 1
ATOM 612 C C . THR A 1 77 ? 7.764 10.479 -4.538 1.00 83.88 77 THR A C 1
ATOM 614 O O . THR A 1 77 ? 7.398 9.737 -3.638 1.00 83.88 77 THR A O 1
ATOM 617 N N . GLY A 1 78 ? 8.822 11.277 -4.371 1.00 84.38 78 GLY A N 1
ATOM 618 C CA . GLY A 1 78 ? 9.718 11.138 -3.219 1.00 84.38 78 GLY A CA 1
ATOM 619 C C . GLY A 1 78 ? 10.649 9.926 -3.338 1.00 84.38 78 GLY A C 1
ATOM 620 O O . GLY A 1 78 ? 11.103 9.391 -2.331 1.00 84.38 78 GLY A O 1
ATOM 621 N N . GLY A 1 79 ? 10.901 9.463 -4.566 1.00 86.81 79 GLY A N 1
ATOM 622 C CA . GLY A 1 79 ? 11.831 8.380 -4.884 1.00 86.81 79 GLY A CA 1
ATOM 623 C C . GLY A 1 79 ? 11.211 6.982 -4.899 1.00 86.81 79 GLY A C 1
ATOM 624 O O . GLY A 1 79 ? 11.944 6.009 -5.072 1.00 86.81 79 GLY A O 1
ATOM 625 N N . TYR A 1 80 ? 9.887 6.846 -4.741 1.00 86.06 80 TYR A N 1
ATOM 626 C CA . TYR A 1 80 ? 9.238 5.540 -4.888 1.00 86.06 80 TYR A CA 1
ATOM 627 C C . TYR A 1 80 ? 9.288 5.070 -6.332 1.00 86.06 80 TYR A C 1
ATOM 629 O O . TYR A 1 80 ? 8.885 5.782 -7.255 1.00 86.06 80 TYR A O 1
ATOM 6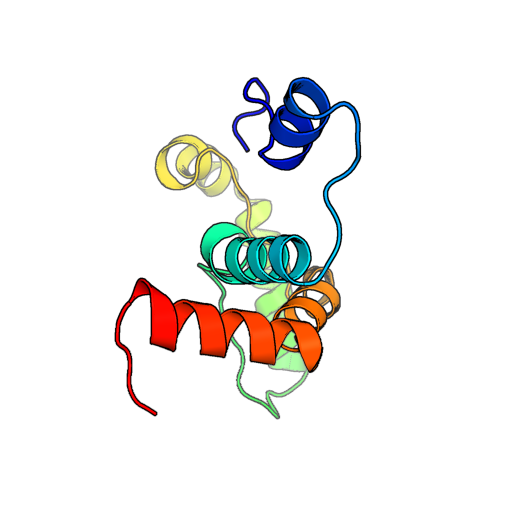37 N N . LEU A 1 81 ? 9.736 3.830 -6.486 1.00 90.19 81 LEU A N 1
ATOM 638 C CA . LEU A 1 81 ? 9.753 3.111 -7.746 1.00 90.19 81 LEU A CA 1
ATOM 639 C C . LEU A 1 81 ? 8.496 2.249 -7.868 1.00 90.19 81 LEU A C 1
ATOM 641 O O . LEU A 1 81 ? 7.895 1.846 -6.867 1.00 90.19 81 LEU A O 1
ATOM 645 N N . LEU A 1 82 ? 8.117 1.958 -9.110 1.00 92.12 82 LEU A N 1
ATOM 646 C CA . LEU A 1 82 ? 7.042 1.019 -9.403 1.00 92.12 82 LEU A CA 1
ATOM 647 C C . LEU A 1 82 ? 7.402 -0.384 -8.897 1.00 92.12 82 LEU A C 1
ATOM 649 O O . LEU A 1 82 ? 8.575 -0.748 -8.801 1.00 92.12 82 LEU A O 1
ATOM 653 N N . ARG A 1 83 ? 6.379 -1.186 -8.599 1.00 93.38 83 ARG A N 1
ATOM 654 C CA . ARG A 1 83 ? 6.528 -2.615 -8.312 1.00 93.38 83 ARG A CA 1
ATOM 655 C C . ARG A 1 83 ? 5.675 -3.426 -9.261 1.00 93.38 83 ARG A C 1
ATOM 657 O O . ARG A 1 83 ? 4.584 -2.998 -9.636 1.00 93.38 83 ARG A O 1
ATOM 664 N N . ARG A 1 84 ? 6.175 -4.598 -9.640 1.00 95.19 84 ARG A N 1
ATOM 665 C CA . ARG A 1 84 ? 5.430 -5.501 -10.511 1.00 95.19 84 ARG A CA 1
ATOM 666 C C . ARG A 1 84 ? 4.224 -6.078 -9.780 1.00 95.19 84 ARG A C 1
ATOM 668 O O . ARG A 1 84 ? 4.260 -6.262 -8.562 1.00 95.19 84 ARG A O 1
ATOM 675 N N . GLY A 1 85 ? 3.174 -6.389 -10.536 1.00 92.56 85 GLY A N 1
ATOM 676 C CA . GLY A 1 85 ? 1.930 -6.937 -9.993 1.00 92.56 85 GLY A CA 1
ATOM 677 C C . GLY A 1 85 ? 2.147 -8.232 -9.208 1.00 92.56 85 GLY A C 1
ATOM 678 O O . GLY A 1 85 ? 1.670 -8.343 -8.082 1.00 92.56 85 GLY A O 1
ATOM 679 N N . ASP A 1 86 ? 2.957 -9.150 -9.738 1.00 93.75 86 ASP A N 1
ATOM 680 C CA . ASP A 1 86 ? 3.294 -10.438 -9.112 1.00 93.75 86 ASP A CA 1
ATOM 681 C C . ASP A 1 86 ? 3.976 -10.293 -7.740 1.00 93.75 86 ASP A C 1
ATOM 683 O O . ASP A 1 86 ? 3.842 -11.159 -6.877 1.00 93.75 86 ASP A O 1
ATOM 687 N N . GLN A 1 87 ? 4.657 -9.173 -7.496 1.00 94.88 87 GLN A N 1
ATOM 688 C CA . GLN A 1 87 ? 5.323 -8.885 -6.223 1.00 94.88 87 GLN A CA 1
ATOM 689 C C . GLN A 1 87 ? 4.377 -8.306 -5.162 1.00 94.88 87 GLN A C 1
ATOM 691 O O . GLN A 1 87 ? 4.687 -8.352 -3.971 1.00 94.88 87 GLN A O 1
ATOM 696 N N . VAL A 1 88 ? 3.248 -7.714 -5.568 1.00 92.31 88 VAL A N 1
ATOM 697 C CA . VAL A 1 88 ? 2.355 -6.961 -4.664 1.00 92.31 88 VAL A CA 1
ATOM 698 C C . VAL A 1 88 ? 0.948 -7.539 -4.556 1.00 92.31 88 VAL A C 1
ATOM 700 O O . VAL A 1 88 ? 0.220 -7.190 -3.625 1.00 92.31 88 VAL A O 1
ATOM 703 N N . GLU A 1 89 ? 0.566 -8.447 -5.453 1.00 90.88 89 GLU A N 1
ATOM 704 C CA . GLU A 1 89 ? -0.795 -8.971 -5.572 1.00 90.88 89 GLU A CA 1
ATOM 705 C C . GLU A 1 89 ? -1.327 -9.547 -4.254 1.00 90.88 89 GLU A C 1
ATOM 707 O O . GLU A 1 89 ? -2.448 -9.238 -3.846 1.00 90.88 89 GLU A O 1
ATOM 712 N N . ALA A 1 90 ? -0.518 -10.329 -3.533 1.00 91.25 90 ALA A N 1
ATOM 713 C CA . ALA A 1 90 ? -0.920 -10.893 -2.245 1.00 91.25 90 ALA A CA 1
ATOM 714 C C . ALA A 1 90 ? -1.260 -9.801 -1.211 1.00 91.25 90 ALA A C 1
ATOM 716 O O . ALA A 1 90 ? -2.255 -9.903 -0.486 1.00 91.25 90 ALA A O 1
ATOM 717 N N . GLY A 1 91 ? -0.461 -8.730 -1.169 1.00 89.00 91 GLY A N 1
ATOM 718 C CA . GLY A 1 91 ? -0.672 -7.592 -0.275 1.00 89.00 91 GLY A CA 1
ATOM 719 C C . GLY A 1 91 ? -1.934 -6.806 -0.624 1.00 89.00 91 GLY A C 1
ATOM 720 O O . GLY A 1 91 ? -2.734 -6.500 0.262 1.00 89.00 91 GLY A O 1
ATOM 721 N N . VAL A 1 92 ? -2.152 -6.550 -1.915 1.00 90.00 92 VAL A N 1
ATOM 722 C CA . VAL A 1 92 ? -3.372 -5.915 -2.432 1.00 90.00 92 VAL A CA 1
ATOM 723 C C . VAL A 1 92 ? -4.606 -6.747 -2.083 1.00 90.00 92 VAL A C 1
ATOM 725 O O . VAL A 1 92 ? -5.564 -6.228 -1.508 1.00 90.00 92 VAL A O 1
ATOM 728 N N . ARG A 1 93 ? -4.590 -8.056 -2.370 1.00 89.31 93 ARG A N 1
ATOM 729 C CA . ARG A 1 93 ? -5.721 -8.958 -2.096 1.00 89.31 93 ARG A CA 1
ATOM 730 C C . ARG A 1 93 ? -6.070 -9.003 -0.613 1.00 89.31 93 ARG A C 1
ATOM 732 O O . ARG A 1 93 ? -7.252 -9.031 -0.274 1.00 89.31 93 ARG A O 1
ATOM 739 N N . LYS A 1 94 ? -5.064 -8.980 0.265 1.00 87.69 94 LYS A N 1
ATOM 740 C CA . LYS A 1 94 ? -5.266 -8.892 1.716 1.00 87.69 94 LYS A CA 1
ATOM 741 C C . LYS A 1 94 ? -5.937 -7.572 2.107 1.00 87.69 94 LYS A C 1
ATOM 743 O O . LYS A 1 94 ? -6.905 -7.595 2.861 1.00 87.69 94 LYS A O 1
ATOM 748 N N . ALA A 1 95 ? -5.463 -6.442 1.580 1.00 86.88 95 ALA A N 1
ATOM 749 C CA . ALA A 1 95 ? -6.024 -5.124 1.882 1.00 86.88 95 ALA A CA 1
ATOM 750 C C . ALA A 1 95 ? -7.478 -4.969 1.389 1.00 86.88 95 ALA A C 1
ATOM 752 O O . ALA A 1 95 ? -8.306 -4.380 2.079 1.00 86.88 95 ALA A O 1
ATOM 753 N N . MET A 1 96 ? -7.813 -5.571 0.242 1.00 87.44 96 MET A N 1
ATOM 754 C CA . MET A 1 96 ? -9.159 -5.556 -0.353 1.00 87.44 96 MET A CA 1
ATOM 755 C C . MET A 1 96 ? -10.161 -6.506 0.325 1.00 87.44 96 MET A C 1
ATOM 757 O O . MET A 1 96 ? -11.345 -6.506 -0.016 1.00 87.44 96 MET A O 1
ATOM 761 N N . ARG A 1 97 ? -9.721 -7.342 1.274 1.00 90.62 97 ARG A N 1
ATOM 762 C CA . ARG A 1 97 ? -10.563 -8.342 1.953 1.00 90.62 97 ARG A CA 1
ATOM 763 C C . ARG A 1 97 ? -10.571 -8.132 3.472 1.00 90.62 97 ARG A C 1
ATOM 765 O O . ARG A 1 97 ? -10.110 -9.006 4.207 1.00 90.62 97 ARG A O 1
ATOM 772 N N . PRO A 1 98 ? -11.106 -6.999 3.970 1.00 89.62 98 PRO A N 1
ATOM 773 C CA . PRO A 1 98 ? -11.243 -6.790 5.405 1.00 89.62 98 PRO A CA 1
ATOM 774 C C . PRO A 1 98 ? -12.176 -7.841 6.020 1.00 89.62 98 PRO A C 1
ATOM 776 O O . PRO A 1 98 ? -13.173 -8.250 5.414 1.00 89.62 98 PRO A O 1
ATOM 779 N N . THR A 1 99 ? -11.861 -8.261 7.243 1.00 92.94 99 THR A N 1
ATOM 780 C CA . THR A 1 99 ? -12.686 -9.177 8.037 1.00 92.94 99 THR A CA 1
ATOM 781 C C . THR A 1 99 ? -14.023 -8.530 8.423 1.00 92.94 99 THR A C 1
ATOM 783 O O . THR A 1 99 ? -14.187 -7.310 8.346 1.00 92.94 99 THR A O 1
ATOM 786 N N . LEU A 1 100 ? -15.012 -9.335 8.831 1.00 95.00 100 LEU A N 1
ATOM 787 C CA . LEU A 1 100 ? -16.359 -8.837 9.149 1.00 95.00 100 LEU A CA 1
ATOM 788 C C . LEU A 1 100 ? -16.364 -7.798 10.279 1.00 95.00 100 LEU A C 1
ATOM 790 O O . LEU A 1 100 ? -17.083 -6.808 10.196 1.00 95.00 100 LEU A O 1
ATOM 794 N N . ASP A 1 101 ? -15.532 -7.984 11.301 1.00 95.00 101 ASP A N 1
ATOM 795 C CA . ASP A 1 101 ? -15.369 -7.040 12.410 1.00 95.00 101 ASP A CA 1
ATOM 796 C C . ASP A 1 101 ? -14.766 -5.701 11.954 1.00 95.00 101 ASP A C 1
ATOM 798 O O . ASP A 1 101 ? -15.185 -4.644 12.423 1.00 95.00 101 ASP A O 1
ATOM 802 N N . VAL A 1 102 ? -13.841 -5.725 10.989 1.00 94.50 102 VAL A N 1
ATOM 803 C CA . VAL A 1 102 ? -13.281 -4.512 10.374 1.00 94.50 102 VAL A CA 1
ATOM 804 C C . VAL A 1 102 ? -14.343 -3.800 9.540 1.00 94.50 102 VAL A C 1
ATOM 806 O O . VAL A 1 102 ? -14.517 -2.592 9.685 1.00 94.50 102 VAL A O 1
ATOM 809 N N . LYS A 1 103 ? -15.103 -4.534 8.715 1.00 93.50 103 LYS A N 1
ATOM 810 C CA . LYS A 1 103 ? -16.218 -3.963 7.939 1.00 93.50 103 LYS A CA 1
ATOM 811 C C . LYS A 1 103 ? -17.263 -3.320 8.850 1.00 93.50 103 LYS A C 1
ATOM 813 O O . LYS A 1 103 ? -17.684 -2.199 8.581 1.00 93.50 103 LYS A O 1
ATOM 818 N N . LYS A 1 104 ? -17.636 -4.002 9.939 1.00 94.88 104 LYS A N 1
ATOM 819 C CA . LYS A 1 104 ? -18.557 -3.474 10.950 1.00 94.88 104 LYS A CA 1
ATOM 820 C C . LYS A 1 104 ? -18.022 -2.173 11.545 1.00 94.88 104 LYS A C 1
ATOM 822 O O . LYS A 1 104 ? -18.734 -1.178 11.543 1.00 94.88 104 LYS A O 1
ATOM 827 N N . TRP A 1 105 ? -16.762 -2.160 11.986 1.00 95.12 105 TRP A N 1
ATOM 828 C CA . TRP A 1 105 ? -16.147 -0.962 12.559 1.00 95.12 105 TRP A CA 1
ATOM 829 C C . TRP A 1 105 ? -16.153 0.226 11.587 1.00 95.12 105 TRP A C 1
ATOM 831 O O . TRP A 1 105 ? -16.469 1.340 11.995 1.00 95.12 105 TRP A O 1
ATOM 841 N N . ILE A 1 106 ? -15.853 -0.000 10.301 1.00 93.31 106 ILE A N 1
ATOM 842 C CA . ILE A 1 106 ? -15.900 1.054 9.275 1.00 93.31 106 ILE A CA 1
ATOM 843 C C . ILE A 1 106 ? -17.334 1.570 9.097 1.00 93.31 106 ILE A C 1
ATOM 845 O O . ILE A 1 106 ? -17.546 2.780 9.080 1.00 93.31 106 ILE A O 1
ATOM 849 N N . ALA A 1 107 ? -18.320 0.677 8.984 1.00 94.50 107 ALA A N 1
ATOM 850 C CA . ALA A 1 107 ? -19.719 1.066 8.817 1.00 94.50 107 ALA A CA 1
ATOM 851 C C . ALA A 1 107 ? -20.241 1.874 10.017 1.00 94.50 107 ALA A C 1
ATOM 853 O O . ALA A 1 107 ? -20.908 2.891 9.827 1.00 94.50 107 ALA A O 1
ATOM 854 N N . ASP A 1 108 ? -19.901 1.457 11.237 1.00 95.75 108 ASP A N 1
ATOM 855 C CA . ASP A 1 108 ? -20.282 2.160 12.463 1.00 95.75 108 ASP A CA 1
ATOM 856 C C . ASP A 1 108 ? -19.591 3.521 12.559 1.00 95.75 108 ASP A C 1
ATOM 858 O O . ASP A 1 108 ? -20.261 4.519 12.803 1.00 95.75 108 ASP A O 1
ATOM 862 N N . LEU A 1 109 ? -18.290 3.606 12.250 1.00 94.88 109 LEU A N 1
ATOM 863 C CA . LEU A 1 109 ? -17.575 4.881 12.178 1.00 94.88 109 LEU A CA 1
ATOM 864 C C . LEU A 1 109 ? -18.275 5.861 11.226 1.00 94.88 109 LEU A C 1
ATOM 866 O O . LEU A 1 109 ? -18.480 7.023 11.575 1.00 94.88 109 LEU A O 1
ATOM 870 N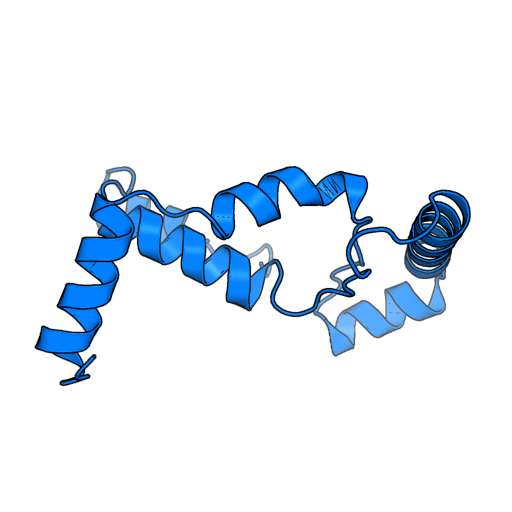 N . LEU A 1 110 ? -18.622 5.407 10.020 1.00 95.69 110 LEU A N 1
ATOM 871 C CA . LEU A 1 110 ? -19.265 6.251 9.017 1.00 95.69 110 LEU A CA 1
ATOM 872 C C . LEU A 1 110 ? -20.674 6.679 9.442 1.00 95.69 110 LEU A C 1
ATOM 874 O O . LEU A 1 110 ? -21.039 7.836 9.239 1.00 95.69 110 LEU A O 1
ATOM 878 N N . ARG A 1 111 ? -21.443 5.787 10.072 1.00 97.50 111 ARG A N 1
ATOM 879 C CA . ARG A 1 111 ? -22.788 6.097 10.567 1.00 97.50 111 ARG A CA 1
ATOM 880 C C . ARG A 1 111 ? -22.752 7.063 11.749 1.00 97.50 111 ARG A C 1
ATOM 882 O O . ARG A 1 111 ? -23.446 8.068 11.731 1.00 97.50 111 ARG A O 1
ATOM 889 N N . GLU A 1 112 ? -21.954 6.757 12.765 1.00 97.12 112 GLU A N 1
ATOM 890 C CA . GLU A 1 112 ? -21.979 7.443 14.061 1.00 97.12 112 GLU A CA 1
ATOM 891 C C . GLU A 1 112 ? -21.215 8.764 14.040 1.00 97.12 112 GLU A C 1
ATOM 893 O O . GLU A 1 112 ? -21.662 9.751 14.617 1.00 97.12 112 GLU A O 1
ATOM 898 N N . LYS A 1 113 ? -20.052 8.800 13.378 1.00 96.62 113 LYS A N 1
ATOM 899 C CA . LYS A 1 113 ? -19.196 9.992 13.363 1.00 96.62 113 LYS A CA 1
ATOM 900 C C . LYS A 1 113 ? -19.456 10.888 12.159 1.00 96.62 113 LYS A C 1
ATOM 902 O O . LYS A 1 113 ? -19.326 12.104 12.269 1.00 96.62 113 LYS A O 1
ATOM 907 N N . TYR A 1 114 ? -19.771 10.293 11.011 1.00 96.31 114 TYR A N 1
ATOM 908 C CA . TYR A 1 114 ? -19.887 11.011 9.741 1.00 96.31 114 TYR A CA 1
ATOM 909 C C . TYR A 1 114 ? -21.326 11.076 9.204 1.00 96.31 114 TYR A C 1
ATOM 911 O O . TYR A 1 114 ? -21.535 11.634 8.130 1.00 96.31 114 TYR A O 1
ATOM 919 N N . ASN A 1 115 ? -22.318 10.555 9.943 1.00 96.44 115 ASN A N 1
ATOM 920 C CA . ASN A 1 115 ? -23.743 10.567 9.583 1.00 96.44 115 ASN A CA 1
ATOM 921 C C . ASN A 1 115 ? -24.055 10.000 8.185 1.00 96.44 115 ASN A C 1
ATOM 923 O O . ASN A 1 115 ? -25.034 10.396 7.547 1.00 96.44 115 ASN A O 1
ATOM 927 N N . VAL A 1 116 ? -23.244 9.056 7.699 1.00 97.19 116 VAL A N 1
ATOM 928 C CA . VAL A 1 116 ? -23.474 8.406 6.405 1.00 97.19 116 VAL A CA 1
ATOM 929 C C . VAL A 1 116 ? -24.608 7.382 6.524 1.00 97.19 116 VAL A C 1
ATOM 931 O O . VAL A 1 116 ? -24.682 6.632 7.500 1.00 97.19 116 VAL A O 1
ATOM 934 N N . ARG A 1 117 ? -25.492 7.343 5.520 1.00 91.94 117 ARG A N 1
ATOM 935 C CA . ARG A 1 117 ? -26.591 6.373 5.398 1.00 91.94 117 ARG A CA 1
ATOM 936 C C . ARG A 1 117 ? -26.319 5.444 4.213 1.00 91.94 117 ARG A C 1
ATOM 938 O O . ARG A 1 117 ? -25.950 5.932 3.147 1.00 91.94 117 ARG A O 1
ATOM 945 N N . PHE A 1 118 ? -26.502 4.142 4.413 1.00 85.00 118 PHE A N 1
ATOM 946 C CA . PHE A 1 118 ? -26.365 3.087 3.403 1.00 85.00 118 PHE A CA 1
ATOM 947 C C . PHE A 1 118 ? -27.582 2.176 3.466 1.00 85.00 118 PHE A C 1
ATOM 949 O O . PHE A 1 118 ? -28.128 2.048 4.591 1.00 85.00 118 PHE A O 1
#

=== Feature glossary ===
A reading guide for the features in this record.

Start from the sequence.

  · Sequence gives the chain of amino acids in standard one-letter code (A=alanine, C=cysteine, …, Y=tyrosine), read N→C. It is the only feature that is directly encoded by the gene; all structural features are derived from the folded form of this sequence.

Fold it, and you get atomic coordinates and the backbone conformation that goes with them.

  · Structure coordinates are given as an mmCIF _atom_site loop: one row per atom with element, residue name, chain id, sequence number, and x/y/z position in Å. Only the four main-chain atoms per residue are included here; side chains are omitted to keep the record compact.

  · Backbone dihedral angles. Every residue except chain termini has a φ (preceding-C → N → Cα → C) and a ψ (N → Cα → C → next-N). They are reported in degrees following the IUPAC sign convention. Secondary structure is essentially a statement about which (φ, ψ) basin each residue occupies.

  · Eight-state secondary structure (DSSP): H is the canonical α-helix, G the tighter 3₁₀-helix, I the wider π-helix; E/B are β-structure, T and S are turns and bends, and '-' is everything else. DSSP derives these from the pattern of main-chain N–H···O=C hydrogen bonds, not from the sequence.

  · SS3 is a coarse helix/strand/coil call (letters a/b/c) made by the P-SEA algorithm from inter-Cα distances and dihedrals. It is less detailed than DSSP but needs only Cα positions.

Summarize the fold with a handful of shape descriptors and a per-residue structural alphabet.

  · Radius of gyration (Rg) is the root-mean-square distance of Cα atoms from their centroid — a single number for overall size and compactness. A globular domain of N residues has Rg ≈ 2.2·N^0.38 Å; an extended or disordered chain has a much larger Rg. The Cα contact count is the number of residue pairs whose Cα atoms are within 8 Å and are more than four positions apart in sequence — a standard proxy for tertiary packing density. The bounding box is the smallest axis-aligned box enclosing all Cα atoms.

  · 3Di is Foldseek's structural alphabet. Each residue is assigned one of twenty discrete states based on how its Cα sits relative to its spatial (not sequential) neighbors. Aligning 3Di strings finds structural homologs roughly as well as full 3D superposition, but orders of magnitude faster.

  · Solvent-accessible surface area (SASA) is the area in Å² traced out by the centre of a 1.4 Å probe sphere (a water molecule) rolled over the protein's van der Waals surface (Shrake–Rupley / Lee–Richards construction). Buried residues have near-zero SASA; fully exposed residues can exceed 200 Å². The total SASA s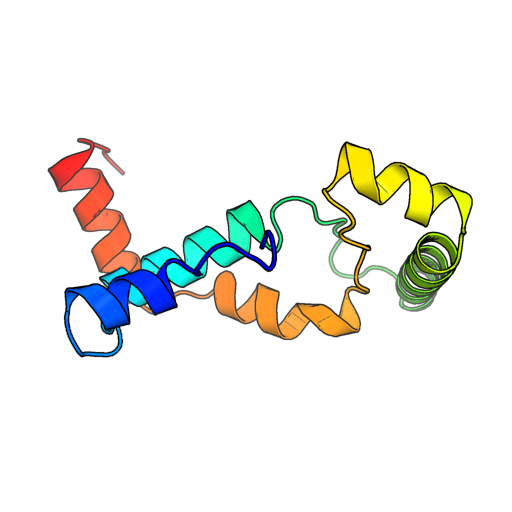cales roughly with the number of surface residues.

Ask how reliable the model is.

  · For AlphaFold models, the B-factor field carries pLDDT — the model's own estimate of local accuracy on a 0–100 scale. Regions with pLDDT<50 should be treated as essentially unmodeled; they often correspond to intrinsically disordered segments.

  · For experimental (PDB) structures, the B-factor (temperature factor) quantifies the positional spread of each atom in the crystal — a combination of thermal vibration and static disorder — in units of Å². High B-factors mark flexible loops or poorly resolved regions; low B-factors mark the rigid, well-ordered core.

  · Predicted Aligned Error (PAE) is an AlphaFold confidence matrix: entry (i, j) is the expected error in the position of residue j, in ångströms, when the prediction is superimposed on the true structure at residue i. Low PAE within a block of residues means that block is internally rigid and well-predicted; high PAE between two blocks means their relative placement is uncertain even if each block individually is confident.

Place it in context: what it resembles, what it is annotated as, and how it looks.

  · Structural nearest neighbors (via Foldseek easy-search vs the PDB). Reported per hit: target PDB id, E-value, and alignment TM-score. A TM-score above ~0.5 is the conventional threshold for 'same fold'.

  · Functional annotations link the protein to curated databases. InterPro entries identify conserved domains and families by matching the sequence against member-database signatures (Pfam, PROSITE, CDD, …). Gene Ontology (GO) terms describe molecular function, biological process, and cellular component in a controlled vocabulary. CATH places the structure in a hierarchical fold classification (Class/Architecture/Topology/Homologous-superfamily). The organism is the source species.

  · The contact map is a binary N×N matrix image: pixel (i, j) is dark where Cα_i and Cα_j are within 8 Å and |i−j|>4. Because the |i−j|>4 filter removes local helical contacts, off-diagonal stripes parallel to the main diagonal indicate parallel β-sheets; stripes perpendicular to it indicate antiparallel β-sheets. Th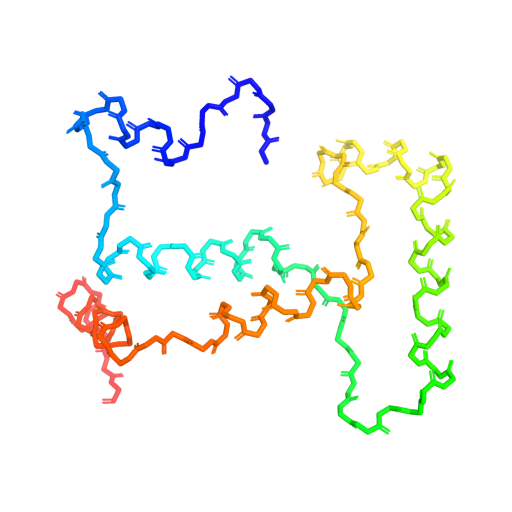e Ramachandran plot scatters every residue's (φ, ψ) pair against the sterically allowed regions. The PAE heatmap renders the predicted-aligned-error matrix.

  · Six rendered views show the 3D structure from the faces of a cube — i.e. 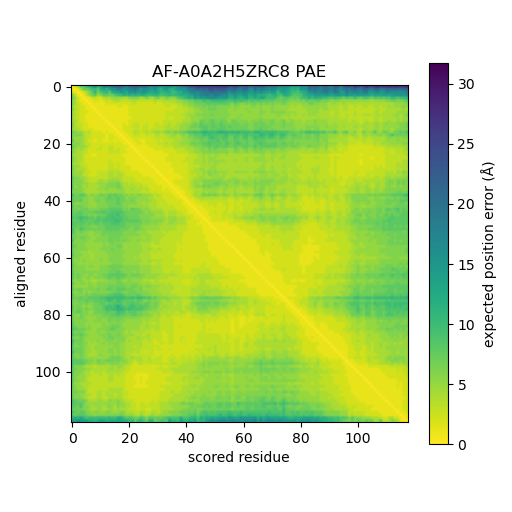along ±x, ±y, ±z. Rendering representation is drawn randomly per protein from cartoon (secondary-structure ribbons), sticks (backbone bonds), or molecular surface; coloring is either N→C rainbow (blue at the N-terminus through red at the C-terminus) or one color per chain.